Protein AF-A0A3M1DZW6-F1 (afdb_monomer_lite)

Sequence (96 aa):
NWWTPGPTKRLTLDTAQMVVEATHPTTGGVEITATTAIPGKEPRGFQFSERWPDGSAEAILLQGADYRLYLLRAKTRGAADLSPLMQQIYRTFRVE

pLDDT: mean 80.33, std 13.75, range [36.59, 94.88]

Secondary structure (DSSP, 8-state):
---PPP-SSPPPHHHHHHHHHTTS-SSS--EEEEEEEPPSSS--EEEEEEEETTEEEEEEEEE-GGG-EEEEEEE-SBSPPPPHHHHHHHHH----

Radius of gyration: 13.69 Å; chains: 1; bounding box: 30×34×35 Å

Structure (mmCIF, N/CA/C/O backbone):
data_AF-A0A3M1DZW6-F1
#
_entry.id   AF-A0A3M1DZW6-F1
#
loop_
_atom_site.group_PDB
_atom_site.id
_atom_site.type_symbol
_atom_site.label_atom_id
_atom_site.label_alt_id
_atom_site.label_comp_id
_atom_site.label_asym_id
_atom_site.label_entity_id
_atom_site.label_seq_id
_atom_site.pdbx_PDB_ins_code
_atom_site.Cartn_x
_atom_site.Cartn_y
_atom_site.Cartn_z
_atom_site.occupancy
_atom_site.B_iso_or_equiv
_atom_site.auth_seq_id
_atom_site.auth_comp_id
_atom_site.auth_asym_id
_atom_site.auth_atom_id
_atom_site.pdbx_PDB_model_num
ATOM 1 N N . ASN A 1 1 ? 2.737 -22.644 8.897 1.00 36.59 1 ASN A N 1
ATOM 2 C CA . ASN A 1 1 ? 1.905 -21.710 9.687 1.00 36.59 1 ASN A CA 1
ATOM 3 C C . ASN A 1 1 ? 2.073 -20.307 9.136 1.00 36.59 1 ASN A C 1
ATOM 5 O O . ASN A 1 1 ? 3.073 -19.692 9.462 1.00 36.59 1 ASN A O 1
ATOM 9 N N . TRP A 1 2 ? 1.184 -19.827 8.259 1.00 44.06 2 TRP A N 1
ATOM 10 C CA . TRP A 1 2 ? 1.330 -18.485 7.659 1.00 44.06 2 TRP A CA 1
ATOM 11 C C . TRP A 1 2 ? 0.090 -17.593 7.793 1.00 44.06 2 TRP A C 1
ATOM 13 O O . TRP A 1 2 ? 0.010 -16.546 7.163 1.00 44.06 2 TRP A O 1
ATOM 23 N N . TRP A 1 3 ? -0.872 -17.965 8.639 1.00 42.69 3 TRP A N 1
ATOM 24 C CA . TRP A 1 3 ? -1.994 -17.079 8.924 1.00 42.69 3 TRP A CA 1
ATOM 25 C C . TRP A 1 3 ? -1.628 -16.148 10.078 1.00 42.69 3 TRP A C 1
ATOM 27 O O . TRP A 1 3 ? -1.652 -16.554 11.240 1.00 42.69 3 TRP A O 1
ATOM 37 N N . THR A 1 4 ? -1.256 -14.912 9.755 1.00 49.19 4 THR A N 1
ATOM 38 C CA . THR A 1 4 ? -1.291 -13.821 10.730 1.00 49.19 4 THR A CA 1
ATOM 39 C C . THR A 1 4 ? -2.756 -13.401 10.840 1.00 49.19 4 THR A C 1
ATOM 41 O O . THR A 1 4 ? -3.322 -12.985 9.824 1.00 49.19 4 THR A O 1
ATOM 44 N N . PRO A 1 5 ? -3.403 -13.530 12.013 1.00 52.28 5 PRO A N 1
ATOM 45 C CA . PRO A 1 5 ? -4.739 -12.988 12.214 1.00 52.28 5 PRO A CA 1
ATOM 46 C C . PRO A 1 5 ? -4.736 -11.523 11.783 1.00 52.28 5 PRO A C 1
ATOM 48 O O . PRO A 1 5 ? -3.770 -10.809 12.069 1.00 52.28 5 PRO A O 1
ATOM 51 N N . GLY A 1 6 ? -5.791 -11.080 11.092 1.00 55.06 6 GLY A N 1
ATOM 52 C CA . GLY A 1 6 ? -5.972 -9.658 10.800 1.00 55.06 6 GLY A CA 1
ATOM 53 C C . GLY A 1 6 ? -5.722 -8.836 12.073 1.00 55.06 6 GLY A C 1
ATOM 54 O O . GLY A 1 6 ? -6.046 -9.311 13.167 1.00 55.06 6 GLY A O 1
ATOM 55 N N . PRO A 1 7 ? -5.071 -7.668 11.975 1.00 61.66 7 PRO A N 1
ATOM 56 C CA . PRO A 1 7 ? -4.576 -6.962 13.150 1.00 61.66 7 PRO A CA 1
ATOM 57 C C . PRO A 1 7 ? -5.722 -6.693 14.125 1.00 61.66 7 PRO A C 1
ATOM 59 O O . PRO A 1 7 ? -6.566 -5.869 13.846 1.00 61.66 7 PRO A O 1
ATOM 62 N N . THR A 1 8 ? -5.754 -7.307 15.308 1.00 69.94 8 THR A N 1
ATOM 63 C CA . THR A 1 8 ? -6.810 -7.059 16.323 1.00 69.94 8 THR A CA 1
ATOM 64 C C . THR A 1 8 ? -6.715 -5.672 16.975 1.00 69.94 8 THR A C 1
ATOM 66 O O . THR A 1 8 ? -7.353 -5.380 17.985 1.00 69.94 8 THR A O 1
ATOM 69 N N . LYS A 1 9 ? -5.850 -4.821 16.423 1.00 75.50 9 LYS A N 1
ATOM 70 C CA . LYS A 1 9 ? -5.476 -3.499 16.898 1.00 75.50 9 LYS A CA 1
ATOM 71 C C . LYS A 1 9 ? -5.473 -2.541 15.713 1.00 75.50 9 LYS A C 1
ATOM 73 O O . LYS A 1 9 ? -5.426 -2.945 14.549 1.00 75.50 9 LYS A O 1
ATOM 78 N N . ARG A 1 10 ? -5.503 -1.249 16.026 1.00 82.00 10 ARG A N 1
ATOM 79 C CA . ARG A 1 10 ? -5.391 -0.201 15.011 1.00 82.00 10 ARG A CA 1
ATOM 80 C C . ARG A 1 10 ? -4.114 -0.365 14.199 1.00 82.00 10 ARG A C 1
ATOM 82 O O . ARG A 1 10 ? -3.071 -0.736 14.740 1.00 82.00 10 ARG A O 1
ATOM 89 N N . LEU A 1 11 ? -4.219 -0.062 12.915 1.00 86.75 11 LEU A N 1
ATOM 90 C CA . LEU A 1 11 ? -3.114 -0.131 11.978 1.00 86.75 11 LEU A CA 1
ATOM 91 C C . LEU A 1 11 ? -2.019 0.881 12.354 1.00 86.75 11 LEU A C 1
ATOM 93 O O . LEU A 1 11 ? -2.258 2.086 12.412 1.00 86.75 11 LEU A O 1
ATOM 97 N N . THR A 1 12 ? -0.811 0.379 12.601 1.00 89.88 12 THR A N 1
ATOM 98 C CA . THR A 1 12 ? 0.397 1.196 12.777 1.00 89.88 12 THR A CA 1
ATOM 99 C C . THR A 1 12 ? 1.166 1.289 11.466 1.00 89.88 12 THR A C 1
ATOM 101 O O . THR A 1 12 ? 0.971 0.453 10.582 1.00 89.88 12 THR A O 1
ATOM 104 N N . LEU A 1 13 ? 2.066 2.269 11.353 1.00 90.75 13 LEU A N 1
ATOM 105 C CA . LEU A 1 13 ? 2.945 2.399 10.190 1.00 90.75 13 LEU A CA 1
ATOM 106 C C . LEU A 1 13 ? 3.772 1.123 9.971 1.00 90.75 13 LEU A C 1
ATOM 108 O O . LEU A 1 13 ? 3.747 0.578 8.874 1.00 90.75 13 LEU A O 1
ATOM 112 N N . ASP A 1 14 ? 4.410 0.598 11.018 1.00 90.75 14 ASP A N 1
ATOM 113 C CA . ASP A 1 14 ? 5.244 -0.609 10.922 1.00 90.75 14 ASP A CA 1
ATOM 114 C C . ASP A 1 14 ? 4.449 -1.819 10.413 1.00 90.75 14 ASP A C 1
ATOM 116 O O . ASP A 1 14 ? 4.888 -2.547 9.525 1.00 90.75 14 ASP A O 1
ATOM 120 N N . THR A 1 15 ? 3.232 -2.012 10.938 1.00 89.44 15 THR A N 1
ATOM 121 C CA . THR A 1 15 ? 2.356 -3.110 10.504 1.00 89.44 15 THR A CA 1
ATOM 122 C C . THR A 1 15 ? 1.896 -2.897 9.065 1.00 89.44 15 THR A C 1
ATOM 124 O O . THR A 1 15 ? 1.821 -3.850 8.293 1.00 89.44 15 THR A O 1
ATOM 127 N N . ALA A 1 16 ? 1.590 -1.653 8.693 1.00 91.69 16 ALA A N 1
ATOM 128 C CA . ALA A 1 16 ? 1.177 -1.313 7.342 1.00 91.69 16 ALA A CA 1
ATOM 129 C C . ALA A 1 16 ? 2.294 -1.574 6.329 1.00 91.69 16 ALA A C 1
ATOM 131 O O . ALA A 1 16 ? 2.053 -2.211 5.306 1.00 91.69 16 ALA A O 1
ATOM 132 N N . GLN A 1 17 ? 3.513 -1.143 6.646 1.00 93.94 17 GLN A N 1
ATOM 133 C CA . GLN A 1 17 ? 4.685 -1.367 5.815 1.00 93.94 17 GLN A CA 1
ATOM 134 C C . GLN A 1 17 ? 4.975 -2.862 5.662 1.00 93.94 17 GLN A C 1
ATOM 136 O O . GLN A 1 17 ? 5.101 -3.334 4.537 1.00 93.94 17 GLN A O 1
ATOM 141 N N . MET A 1 18 ? 4.959 -3.627 6.759 1.00 92.12 18 MET A N 1
ATOM 142 C CA . MET A 1 18 ? 5.125 -5.083 6.718 1.00 92.12 18 MET A CA 1
ATOM 143 C C . MET A 1 18 ? 4.097 -5.754 5.792 1.00 92.12 18 MET A C 1
ATOM 145 O O . MET A 1 18 ? 4.447 -6.634 5.008 1.00 92.12 18 MET A O 1
ATOM 149 N N . VAL A 1 19 ? 2.823 -5.350 5.861 1.00 91.75 19 VAL A N 1
ATOM 150 C CA . VAL A 1 19 ? 1.764 -5.897 4.995 1.00 91.75 19 VAL A CA 1
ATOM 151 C C . VAL A 1 19 ? 2.012 -5.554 3.529 1.00 91.75 19 VAL A C 1
ATOM 153 O O . VAL A 1 19 ? 1.853 -6.418 2.671 1.00 91.75 19 VAL A O 1
ATOM 156 N N . VAL A 1 20 ? 2.410 -4.317 3.230 1.00 94.19 20 VAL A N 1
ATOM 157 C CA . VAL A 1 20 ? 2.713 -3.878 1.861 1.00 94.19 20 VAL A CA 1
ATOM 158 C C . VAL A 1 20 ? 3.903 -4.649 1.298 1.00 94.19 20 VAL A C 1
ATOM 160 O O . VAL A 1 20 ? 3.783 -5.230 0.217 1.00 94.19 20 VAL A O 1
ATOM 163 N N . GLU A 1 21 ? 4.998 -4.741 2.048 1.00 93.38 21 GLU A N 1
ATOM 164 C CA . GLU A 1 21 ? 6.203 -5.477 1.657 1.00 93.38 21 GLU A CA 1
ATOM 165 C C . GLU A 1 21 ? 5.927 -6.969 1.446 1.00 93.38 21 GLU A C 1
ATOM 167 O O . GLU A 1 21 ? 6.436 -7.561 0.498 1.00 93.38 21 GLU A O 1
ATOM 172 N N . ALA A 1 22 ? 5.039 -7.568 2.247 1.00 92.94 22 ALA A N 1
ATOM 173 C CA . ALA A 1 22 ? 4.616 -8.958 2.074 1.00 92.94 22 ALA A CA 1
ATOM 174 C C . ALA A 1 22 ? 3.872 -9.225 0.748 1.00 92.94 22 ALA A C 1
ATOM 176 O O . ALA A 1 22 ? 3.698 -10.382 0.368 1.00 92.94 22 ALA A O 1
ATOM 177 N N . THR A 1 23 ? 3.433 -8.181 0.035 1.00 92.62 23 THR A N 1
ATOM 178 C CA . THR A 1 23 ? 2.826 -8.300 -1.304 1.00 92.62 23 THR A CA 1
ATOM 179 C C . THR A 1 23 ? 3.798 -8.030 -2.450 1.00 92.62 23 THR A C 1
ATOM 181 O O . THR A 1 23 ? 3.408 -8.134 -3.616 1.00 92.62 23 THR A O 1
ATOM 184 N N . HIS A 1 24 ? 5.042 -7.654 -2.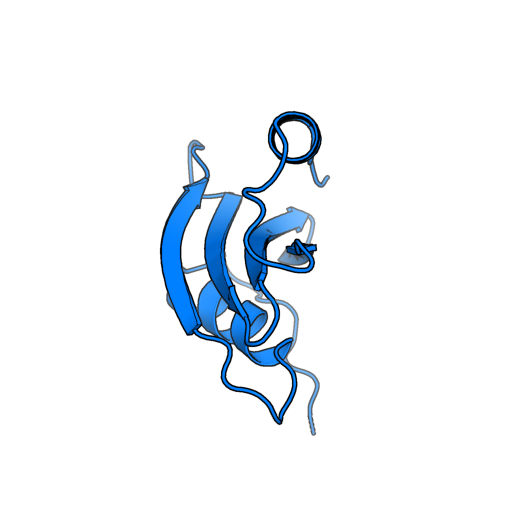150 1.00 93.19 24 HIS A N 1
ATOM 185 C CA . HIS A 1 24 ? 6.065 -7.487 -3.172 1.00 93.19 24 HIS A CA 1
ATOM 186 C C . HIS A 1 24 ? 6.462 -8.846 -3.762 1.00 93.19 24 HIS A C 1
ATOM 188 O O . HIS A 1 24 ? 6.399 -9.875 -3.081 1.00 93.19 24 HIS A O 1
ATOM 194 N N . PRO A 1 25 ? 6.874 -8.880 -5.040 1.00 89.56 25 PRO A N 1
ATOM 195 C CA . PRO A 1 25 ? 7.465 -10.080 -5.601 1.00 89.56 25 PRO A CA 1
ATOM 196 C C . PRO A 1 25 ? 8.738 -10.440 -4.827 1.00 89.56 25 PRO A C 1
ATOM 198 O O . PRO A 1 25 ? 9.501 -9.578 -4.401 1.00 89.56 25 PRO A O 1
ATOM 201 N N . THR A 1 26 ? 9.004 -11.737 -4.687 1.00 85.31 26 THR A N 1
ATOM 202 C CA . THR A 1 26 ? 10.224 -12.245 -4.034 1.00 85.31 26 THR A CA 1
ATOM 203 C C . THR A 1 26 ? 11.497 -11.950 -4.833 1.00 85.31 26 THR A C 1
ATOM 205 O O . THR A 1 26 ? 12.604 -12.139 -4.336 1.00 85.31 26 THR A O 1
ATOM 208 N N . THR A 1 27 ? 11.346 -11.506 -6.083 1.00 76.12 27 THR A N 1
ATOM 209 C CA . THR A 1 27 ? 12.424 -11.169 -7.013 1.00 76.12 27 THR A CA 1
ATOM 210 C C . THR A 1 27 ? 12.118 -9.833 -7.690 1.00 76.12 27 THR A C 1
ATOM 212 O O . THR A 1 27 ? 10.961 -9.531 -7.973 1.00 76.12 27 THR A O 1
ATOM 215 N N . GLY A 1 28 ? 13.155 -9.036 -7.962 1.00 72.00 28 GLY A N 1
ATOM 216 C CA . GLY A 1 28 ? 13.000 -7.661 -8.444 1.00 72.00 28 GLY A CA 1
ATOM 217 C C . GLY A 1 28 ? 12.784 -6.702 -7.275 1.00 72.00 28 GLY A C 1
ATOM 218 O O . GLY A 1 28 ? 11.730 -6.701 -6.651 1.00 72.00 28 GLY A O 1
ATOM 219 N N . GLY A 1 29 ? 13.814 -5.918 -6.948 1.00 85.81 29 GLY A N 1
ATOM 220 C CA . GLY A 1 29 ? 13.792 -5.006 -5.805 1.00 85.81 29 GLY A CA 1
ATOM 221 C C . GLY A 1 29 ? 12.702 -3.949 -5.959 1.00 85.81 29 GLY A C 1
ATOM 222 O O . GLY A 1 29 ? 12.787 -3.107 -6.850 1.00 85.81 29 GLY A O 1
ATOM 223 N N . VAL A 1 30 ? 11.686 -4.020 -5.100 1.00 92.81 30 VAL A N 1
ATOM 224 C CA . VAL A 1 30 ? 10.695 -2.958 -4.912 1.00 92.81 30 VAL A CA 1
ATOM 225 C C . VAL A 1 30 ? 11.104 -2.162 -3.683 1.00 92.81 30 VAL A C 1
ATOM 227 O O . VAL A 1 30 ? 11.365 -2.739 -2.629 1.00 92.81 30 VAL A O 1
ATOM 230 N N . GLU A 1 31 ? 11.163 -0.845 -3.818 1.00 93.56 31 GLU A N 1
ATOM 231 C CA . GLU A 1 31 ? 11.573 0.059 -2.746 1.00 93.56 31 GLU A CA 1
ATOM 232 C C . GLU A 1 31 ? 10.427 1.001 -2.389 1.00 93.56 31 GLU A C 1
ATOM 234 O O . GLU A 1 31 ? 9.870 1.664 -3.263 1.00 93.56 31 GLU A O 1
ATOM 239 N N . ILE A 1 32 ? 10.093 1.099 -1.103 1.00 94.44 32 ILE A N 1
ATOM 240 C CA . ILE A 1 32 ? 9.202 2.146 -0.600 1.00 94.44 32 ILE A CA 1
ATOM 241 C C . ILE A 1 32 ? 10.026 3.427 -0.467 1.00 94.44 32 ILE A C 1
ATOM 243 O O . ILE A 1 32 ? 10.972 3.498 0.311 1.00 94.44 32 ILE A O 1
ATOM 247 N N . THR A 1 33 ? 9.661 4.441 -1.241 1.00 94.88 33 THR A N 1
ATOM 248 C CA . THR A 1 33 ? 10.392 5.712 -1.360 1.00 94.88 33 THR A CA 1
ATOM 249 C C . THR A 1 33 ? 9.791 6.830 -0.517 1.00 94.88 33 THR A C 1
ATOM 251 O O . THR A 1 33 ? 10.498 7.760 -0.133 1.00 94.88 33 THR A O 1
ATOM 254 N N . ALA A 1 34 ? 8.496 6.749 -0.215 1.00 93.69 34 ALA A N 1
ATOM 255 C CA . ALA A 1 34 ? 7.815 7.672 0.679 1.00 93.69 34 ALA A CA 1
ATOM 256 C C . ALA A 1 34 ? 6.597 7.002 1.311 1.00 93.69 34 ALA A C 1
ATOM 258 O O . ALA A 1 34 ? 5.956 6.152 0.689 1.00 93.69 34 ALA A O 1
ATOM 259 N N . THR A 1 35 ? 6.246 7.454 2.514 1.00 94.06 35 THR A N 1
ATOM 260 C CA . THR A 1 35 ? 5.034 7.023 3.209 1.00 94.06 35 THR A CA 1
ATOM 261 C C . THR A 1 35 ? 4.293 8.225 3.771 1.00 94.06 35 THR A C 1
ATOM 263 O O . THR A 1 35 ? 4.896 9.103 4.384 1.00 94.06 35 THR A O 1
ATOM 266 N N . THR A 1 36 ? 2.975 8.260 3.582 1.00 91.50 36 THR A N 1
ATOM 267 C CA . THR A 1 36 ? 2.099 9.319 4.093 1.00 91.50 36 THR A CA 1
ATOM 268 C C . THR A 1 36 ? 0.902 8.707 4.810 1.00 91.50 36 THR A C 1
ATOM 270 O O . THR A 1 36 ? 0.239 7.813 4.287 1.00 91.50 36 THR A O 1
ATOM 273 N N . ALA A 1 37 ? 0.604 9.180 6.021 1.00 90.44 37 ALA A N 1
ATOM 274 C CA . ALA A 1 37 ? -0.604 8.778 6.735 1.00 90.44 37 ALA A CA 1
ATOM 275 C C . ALA A 1 37 ? -1.843 9.402 6.078 1.00 90.44 37 ALA A C 1
ATOM 277 O O . ALA A 1 37 ? -1.848 10.591 5.756 1.00 90.44 37 ALA A O 1
ATOM 278 N N . ILE A 1 38 ? -2.913 8.623 5.920 1.00 85.31 38 ILE A N 1
ATOM 279 C CA . ILE A 1 38 ? -4.168 9.142 5.372 1.00 85.31 38 ILE A CA 1
ATOM 280 C C . ILE A 1 38 ? -4.925 9.889 6.483 1.00 85.31 38 ILE A C 1
ATOM 282 O O . ILE A 1 38 ? -5.207 9.286 7.526 1.00 85.31 38 ILE A O 1
ATOM 286 N N . PRO A 1 39 ? -5.270 11.181 6.287 1.00 74.44 39 PRO A N 1
ATOM 287 C CA . PRO A 1 39 ? -5.894 11.998 7.323 1.00 74.44 39 PRO A CA 1
ATOM 288 C C . PRO A 1 39 ? -7.222 11.433 7.843 1.00 74.44 39 PRO A C 1
ATOM 290 O O . PRO A 1 39 ? -8.068 10.952 7.089 1.00 74.44 39 PRO A O 1
ATOM 293 N N . GLY A 1 40 ? -7.433 11.569 9.150 1.00 67.50 40 GLY A N 1
ATOM 294 C CA . GLY A 1 40 ? -8.646 11.197 9.877 1.00 67.50 40 GLY A CA 1
ATOM 295 C C . GLY A 1 40 ? -8.505 11.569 11.356 1.00 67.50 40 GLY A C 1
ATOM 296 O O . GLY A 1 40 ? -7.424 11.970 11.779 1.00 67.50 40 GLY A O 1
ATOM 297 N N . LYS A 1 41 ? -9.572 11.427 12.166 1.00 57.25 41 LYS A N 1
ATOM 298 C CA . LYS A 1 41 ? -9.459 11.558 13.642 1.00 57.25 41 LYS A CA 1
ATOM 299 C C . LYS A 1 41 ? -8.367 10.635 14.202 1.00 57.25 41 LYS A C 1
ATOM 301 O O . LYS A 1 41 ? -7.714 10.976 15.178 1.00 57.25 41 LYS A O 1
ATOM 306 N N . GLU A 1 42 ? -8.184 9.497 13.540 1.00 61.97 42 GLU A N 1
ATOM 307 C CA . GLU A 1 42 ? -7.063 8.572 13.663 1.00 61.97 42 GLU A CA 1
ATOM 308 C C . GLU A 1 42 ? -6.691 8.114 12.240 1.00 61.97 42 GLU A C 1
ATOM 310 O O . GLU A 1 42 ? -7.586 8.100 11.379 1.00 61.97 42 GLU A O 1
ATOM 315 N N . PRO A 1 43 ? -5.419 7.764 11.955 1.00 62.06 43 PRO A N 1
ATOM 316 C CA . PRO A 1 43 ? -5.023 7.291 10.632 1.00 62.06 43 PRO A CA 1
ATOM 317 C C . PRO A 1 43 ? -5.818 6.041 10.259 1.00 62.06 43 PRO A C 1
ATOM 319 O O . PRO A 1 43 ? -5.715 5.005 10.911 1.00 62.06 43 PRO A O 1
ATOM 322 N N . ARG A 1 44 ? -6.625 6.139 9.200 1.00 80.25 44 ARG A N 1
ATOM 323 C CA . ARG A 1 44 ? -7.399 5.000 8.671 1.00 80.25 44 ARG A CA 1
ATOM 324 C C . ARG A 1 44 ? -6.562 4.090 7.775 1.00 80.25 44 ARG A C 1
ATOM 326 O O . ARG A 1 44 ? -7.044 3.060 7.310 1.00 80.25 44 ARG A O 1
ATOM 333 N N . GLY A 1 45 ? -5.330 4.499 7.495 1.00 90.06 45 GLY A N 1
ATOM 334 C CA . GLY A 1 45 ? -4.468 3.862 6.526 1.00 90.06 45 GLY A CA 1
ATOM 335 C C . GLY A 1 45 ? -3.214 4.664 6.223 1.00 90.06 45 GLY A C 1
ATOM 336 O O . GLY A 1 45 ? -3.002 5.759 6.755 1.00 90.06 45 GLY A O 1
ATOM 337 N N . PHE A 1 46 ? -2.408 4.106 5.331 1.00 92.19 46 PHE A N 1
ATOM 338 C CA . PHE A 1 46 ? -1.147 4.670 4.872 1.00 92.19 46 PHE A CA 1
ATOM 339 C C . PHE A 1 46 ? -1.054 4.551 3.352 1.00 92.19 46 PHE A C 1
ATOM 341 O O . PHE A 1 46 ? -1.492 3.558 2.769 1.00 92.19 46 PHE A O 1
ATOM 348 N N . GLN A 1 47 ? -0.487 5.576 2.728 1.00 92.38 47 GLN A N 1
ATOM 349 C CA . GLN A 1 47 ? -0.113 5.602 1.321 1.00 92.38 47 GLN A CA 1
ATOM 350 C C . GLN A 1 47 ? 1.400 5.426 1.206 1.00 92.38 47 GLN A C 1
ATOM 352 O O . GLN A 1 47 ? 2.146 6.053 1.957 1.00 92.38 47 GLN A O 1
ATOM 357 N N . PHE A 1 48 ? 1.832 4.616 0.248 1.00 93.69 48 PHE A N 1
ATOM 358 C CA . PHE A 1 48 ? 3.220 4.270 -0.020 1.00 93.69 48 PHE A CA 1
ATOM 359 C C . PHE A 1 48 ? 3.542 4.582 -1.478 1.00 93.69 48 PHE A C 1
ATOM 361 O O . PHE A 1 48 ? 2.880 4.076 -2.384 1.00 93.69 48 PHE A O 1
ATOM 368 N N . SER A 1 49 ? 4.563 5.401 -1.702 1.00 93.12 49 SER A N 1
ATOM 369 C CA . SER A 1 49 ? 5.178 5.566 -3.018 1.00 93.12 49 SER A CA 1
ATOM 370 C C . SER A 1 49 ? 6.233 4.486 -3.199 1.00 93.12 49 SER A C 1
ATOM 372 O O . SER A 1 49 ? 7.146 4.362 -2.385 1.00 93.12 49 SER A O 1
ATOM 374 N N . GLU A 1 50 ? 6.139 3.719 -4.275 1.00 93.19 50 GLU A N 1
ATOM 375 C CA . GLU A 1 50 ? 6.982 2.557 -4.532 1.00 93.19 50 GLU A CA 1
ATOM 376 C C . GLU A 1 50 ? 7.756 2.740 -5.843 1.00 93.19 50 GLU A C 1
ATOM 378 O O . GLU A 1 50 ? 7.200 3.138 -6.871 1.00 93.19 50 GLU A O 1
ATOM 383 N N . ARG A 1 51 ? 9.039 2.387 -5.827 1.00 91.62 51 ARG A N 1
ATOM 384 C CA . ARG A 1 51 ? 9.870 2.245 -7.020 1.00 91.62 51 ARG A CA 1
ATOM 385 C C . ARG A 1 51 ? 9.935 0.771 -7.390 1.00 91.62 51 ARG A C 1
ATOM 387 O O . ARG A 1 51 ? 10.444 -0.038 -6.617 1.00 91.62 51 ARG A O 1
ATOM 394 N N . TRP A 1 52 ? 9.423 0.439 -8.568 1.00 91.31 52 TRP A N 1
ATOM 395 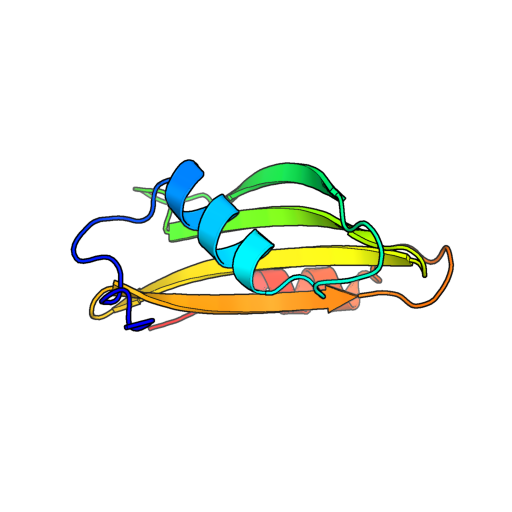C CA . TRP A 1 52 ? 9.466 -0.901 -9.146 1.00 91.31 52 TRP A CA 1
ATOM 396 C C . TRP A 1 52 ? 10.533 -0.974 -10.248 1.00 91.31 52 TRP A C 1
ATOM 398 O O . TRP A 1 52 ? 10.886 0.054 -10.830 1.00 91.31 52 TRP A O 1
ATOM 408 N N . PRO A 1 53 ? 11.026 -2.176 -10.601 1.00 89.25 53 PRO A N 1
ATOM 409 C CA . PRO A 1 53 ? 12.010 -2.332 -11.678 1.00 89.25 53 PRO A CA 1
ATOM 410 C C . PRO A 1 53 ? 11.562 -1.784 -13.045 1.00 89.25 53 PRO A C 1
ATOM 412 O O . PRO A 1 53 ? 12.387 -1.384 -13.859 1.00 89.25 53 PRO A O 1
ATOM 415 N N . ASP A 1 54 ? 10.257 -1.784 -13.307 1.00 87.50 54 ASP A N 1
ATOM 416 C CA . ASP A 1 54 ? 9.617 -1.427 -14.576 1.00 87.50 54 ASP A CA 1
ATOM 417 C C . ASP A 1 54 ? 8.755 -0.156 -14.498 1.00 87.50 54 ASP A C 1
ATOM 419 O O . ASP A 1 54 ? 8.040 0.140 -15.456 1.00 87.50 54 ASP A O 1
ATOM 423 N N . GLY A 1 55 ? 8.800 0.596 -13.393 1.00 87.38 55 GLY A N 1
ATOM 424 C CA . GLY A 1 55 ? 8.035 1.835 -13.251 1.00 87.38 55 GLY A CA 1
ATOM 425 C C . GLY A 1 55 ? 7.821 2.275 -11.807 1.00 87.38 55 GLY A C 1
ATOM 426 O O . GLY A 1 55 ? 8.416 1.744 -10.872 1.00 87.38 55 GLY A O 1
ATOM 427 N N . SER A 1 56 ? 6.941 3.250 -11.622 1.00 89.25 56 SER A N 1
ATOM 428 C CA . SER A 1 56 ? 6.532 3.720 -10.297 1.00 89.25 56 SER A CA 1
ATOM 429 C C . SER A 1 56 ? 5.181 3.122 -9.922 1.00 89.25 56 SER A C 1
ATOM 431 O O . SER A 1 56 ? 4.366 2.771 -10.782 1.00 89.25 56 SER A O 1
ATOM 433 N N . ALA A 1 57 ? 4.916 3.017 -8.627 1.00 89.12 57 ALA A N 1
ATOM 434 C CA . ALA A 1 57 ? 3.599 2.659 -8.134 1.00 89.12 57 ALA A CA 1
ATOM 435 C C . ALA A 1 57 ? 3.229 3.466 -6.895 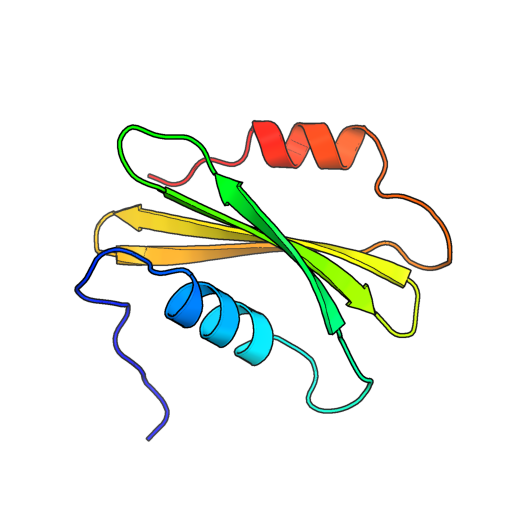1.00 89.12 57 ALA A C 1
ATOM 437 O O . ALA A 1 57 ? 4.081 3.990 -6.180 1.00 89.12 57 ALA A O 1
ATOM 438 N N . GLU A 1 58 ? 1.932 3.524 -6.637 1.00 91.19 58 GLU A N 1
ATOM 439 C CA . GLU A 1 58 ? 1.390 3.977 -5.369 1.00 91.19 58 GLU A CA 1
ATOM 440 C C . GLU A 1 58 ? 0.477 2.895 -4.810 1.00 91.19 58 GLU A C 1
ATOM 442 O O . GLU A 1 58 ? -0.423 2.380 -5.493 1.00 91.19 58 GLU A O 1
ATOM 447 N N . ALA A 1 59 ? 0.714 2.565 -3.548 1.00 92.38 59 ALA A N 1
ATOM 448 C CA . ALA A 1 59 ? -0.081 1.628 -2.788 1.00 92.38 59 ALA A CA 1
ATOM 449 C C . ALA A 1 59 ? -0.781 2.344 -1.635 1.00 92.38 59 ALA A C 1
ATOM 451 O O . ALA A 1 59 ? -0.192 3.170 -0.946 1.00 92.38 59 ALA A O 1
ATOM 452 N N . ILE A 1 60 ? -2.046 2.015 -1.409 1.00 91.62 60 ILE A N 1
ATOM 453 C CA . ILE A 1 60 ? -2.822 2.483 -0.268 1.00 91.62 60 ILE A CA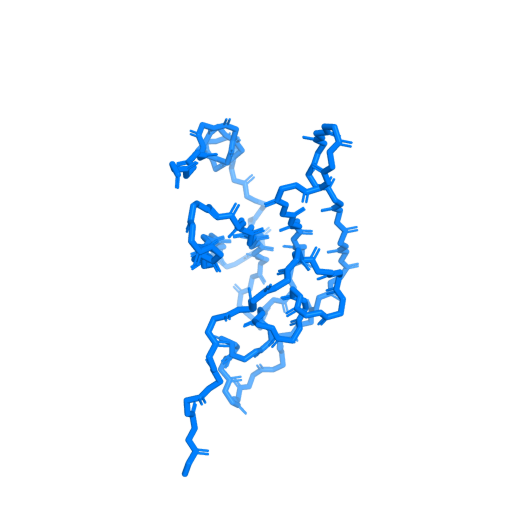 1
ATOM 454 C C . ILE A 1 60 ? -3.279 1.268 0.516 1.00 91.62 60 ILE A C 1
ATOM 456 O O . ILE A 1 60 ? -3.958 0.397 -0.028 1.00 91.62 60 ILE A O 1
ATOM 460 N N . LEU A 1 61 ? -2.940 1.246 1.800 1.00 91.69 61 LEU A N 1
ATOM 461 C CA . LEU A 1 61 ? -3.448 0.273 2.750 1.00 91.69 61 LEU A CA 1
ATOM 462 C C . LEU A 1 61 ? -4.448 0.955 3.678 1.00 91.69 61 LEU A C 1
ATOM 464 O O . LEU A 1 61 ? -4.073 1.862 4.421 1.00 91.69 61 LEU A O 1
ATOM 468 N N . LEU A 1 62 ? -5.699 0.503 3.659 1.00 89.50 62 LEU A N 1
ATOM 469 C CA . LEU A 1 62 ? -6.747 0.945 4.578 1.00 89.50 62 LEU A CA 1
ATOM 470 C C . LEU A 1 62 ? -7.114 -0.163 5.563 1.00 89.50 62 LEU A C 1
ATOM 472 O O . LEU A 1 62 ? -7.088 -1.344 5.216 1.00 89.50 62 LEU A O 1
ATOM 476 N N . GLN A 1 63 ? -7.520 0.234 6.766 1.00 86.88 63 GLN A N 1
ATOM 477 C CA . GLN A 1 63 ? -8.169 -0.639 7.738 1.00 86.88 63 GLN A CA 1
ATOM 478 C C . GLN A 1 63 ? -9.665 -0.301 7.806 1.00 86.88 63 GLN A C 1
ATOM 480 O O . GLN A 1 63 ? -10.031 0.816 8.173 1.00 86.88 63 GLN A O 1
ATOM 485 N N . GLY A 1 64 ? -10.512 -1.256 7.418 1.00 82.81 64 GLY A N 1
ATOM 486 C CA . GLY A 1 64 ? -11.974 -1.160 7.502 1.00 82.81 64 GLY A CA 1
ATOM 487 C C . GLY A 1 64 ? -12.534 -1.784 8.783 1.00 82.81 64 GLY A C 1
ATOM 488 O O . GLY A 1 64 ? -11.794 -2.032 9.744 1.00 82.81 64 GLY A O 1
ATOM 489 N N . ALA A 1 65 ? -13.839 -2.065 8.788 1.00 82.38 65 ALA A N 1
ATOM 490 C CA . ALA A 1 65 ? -14.498 -2.762 9.889 1.00 82.38 65 ALA A CA 1
ATOM 491 C C . ALA A 1 65 ? -13.867 -4.138 10.179 1.00 82.38 65 ALA A C 1
ATOM 493 O O . ALA A 1 65 ? -13.221 -4.757 9.324 1.00 82.38 65 ALA A O 1
ATOM 494 N N . ASP A 1 66 ? -14.023 -4.604 11.423 1.00 81.88 66 ASP A N 1
ATOM 495 C CA . ASP A 1 66 ? -13.451 -5.862 11.930 1.00 81.88 66 ASP A CA 1
ATOM 496 C C . ASP A 1 66 ? -11.940 -6.002 11.682 1.00 81.88 66 ASP A C 1
ATOM 498 O O . ASP A 1 66 ? -11.406 -7.104 11.550 1.00 81.88 66 ASP A O 1
ATOM 502 N N . TYR A 1 67 ? -11.248 -4.863 11.595 1.00 81.44 67 TYR A N 1
ATOM 503 C CA . TYR A 1 67 ? -9.821 -4.755 11.320 1.00 81.44 67 TYR A CA 1
ATOM 504 C C . TYR A 1 67 ? -9.353 -5.376 9.994 1.00 81.44 67 TYR A C 1
ATOM 506 O O . TYR A 1 67 ? -8.174 -5.715 9.836 1.00 81.44 67 TYR A O 1
ATOM 514 N N . ARG A 1 68 ? -10.253 -5.502 9.013 1.00 85.12 68 ARG A N 1
ATOM 515 C CA . ARG A 1 68 ? -9.898 -5.986 7.676 1.00 85.12 68 ARG A CA 1
ATOM 516 C C . ARG A 1 68 ? -8.984 -4.991 6.974 1.00 85.12 68 ARG A C 1
ATOM 518 O O . ARG A 1 68 ? -9.229 -3.786 6.998 1.00 85.12 68 ARG A O 1
ATOM 525 N N . LEU A 1 69 ? -7.943 -5.512 6.334 1.00 87.62 69 LEU A N 1
ATOM 526 C CA . LEU A 1 69 ? -6.982 -4.715 5.583 1.00 87.62 69 LEU A CA 1
ATOM 527 C C . LEU A 1 69 ? -7.286 -4.782 4.090 1.00 87.62 69 LEU A C 1
ATOM 529 O O . LEU A 1 69 ? -7.455 -5.865 3.533 1.00 87.62 69 LEU A O 1
ATOM 533 N N . TYR A 1 70 ? -7.308 -3.619 3.451 1.00 88.75 70 TYR A N 1
ATOM 534 C CA . TYR A 1 70 ? -7.548 -3.476 2.023 1.00 88.75 70 TYR A CA 1
ATOM 535 C C . TYR A 1 70 ? -6.358 -2.770 1.394 1.00 88.75 70 TYR A C 1
ATOM 537 O O . TYR A 1 70 ? -6.081 -1.615 1.719 1.00 88.75 70 TYR A O 1
ATOM 545 N N . LEU A 1 71 ? -5.661 -3.472 0.502 1.00 91.62 71 LEU A N 1
ATOM 546 C CA . LEU A 1 71 ? -4.544 -2.934 -0.262 1.00 91.62 71 LEU A CA 1
ATOM 547 C C . LEU A 1 71 ? -4.993 -2.663 -1.697 1.00 91.62 71 LEU A C 1
ATOM 549 O O . LEU A 1 71 ? -5.384 -3.585 -2.412 1.00 91.62 71 LEU A O 1
ATOM 553 N N . LEU A 1 72 ? -4.886 -1.411 -2.126 1.00 90.25 72 LEU A N 1
ATOM 554 C CA . LEU A 1 72 ? -5.009 -1.023 -3.524 1.00 90.25 72 LEU A CA 1
ATOM 555 C C . LEU A 1 72 ? -3.646 -0.544 -4.011 1.00 90.25 72 LEU A C 1
ATOM 557 O O . LEU A 1 72 ? -3.107 0.413 -3.464 1.00 90.25 72 LEU A O 1
ATOM 561 N N . ARG A 1 73 ? -3.108 -1.177 -5.054 1.00 91.88 73 ARG A N 1
ATOM 562 C CA . ARG A 1 73 ? -1.864 -0.758 -5.704 1.00 91.88 73 ARG A CA 1
ATOM 563 C C . ARG A 1 73 ? -2.131 -0.436 -7.159 1.00 91.88 73 ARG A C 1
ATOM 565 O O . ARG A 1 73 ? -2.709 -1.255 -7.872 1.00 91.88 73 ARG A O 1
ATOM 572 N N . ALA A 1 74 ? -1.656 0.718 -7.604 1.00 87.62 74 ALA A N 1
ATOM 573 C CA . ALA A 1 74 ? -1.606 1.032 -9.020 1.00 87.62 74 ALA A CA 1
ATOM 574 C C . ALA A 1 74 ? -0.176 1.289 -9.444 1.00 87.62 74 ALA A C 1
ATOM 576 O O . ALA A 1 74 ? 0.583 1.971 -8.762 1.00 87.62 74 ALA A O 1
ATOM 577 N N . LYS A 1 75 ? 0.164 0.706 -10.585 1.00 86.94 75 LYS A N 1
ATOM 578 C CA . LYS A 1 75 ? 1.516 0.632 -11.103 1.00 86.94 75 LYS A CA 1
ATOM 579 C C . LYS A 1 75 ? 1.521 1.141 -12.532 1.00 86.94 75 LYS A C 1
ATOM 581 O O . LYS A 1 75 ? 0.682 0.725 -13.334 1.00 86.94 75 LYS A O 1
ATOM 586 N N . THR A 1 76 ? 2.468 2.009 -12.853 1.00 82.50 76 THR A N 1
ATOM 587 C CA . THR A 1 76 ? 2.734 2.401 -14.234 1.00 82.50 76 THR A CA 1
ATOM 588 C C . THR A 1 76 ? 3.732 1.432 -14.863 1.00 82.50 76 THR A C 1
ATOM 590 O O . THR A 1 76 ? 4.560 0.827 -14.182 1.00 82.50 76 THR A O 1
ATOM 593 N N . ARG A 1 77 ? 3.625 1.227 -16.179 1.00 78.06 77 ARG A N 1
ATOM 594 C CA . ARG A 1 77 ? 4.673 0.566 -16.967 1.00 78.06 77 ARG A CA 1
ATOM 595 C C . ARG A 1 77 ? 5.486 1.649 -17.668 1.00 78.06 77 ARG A C 1
ATOM 597 O O . ARG A 1 77 ? 4.913 2.458 -18.395 1.00 78.06 77 ARG A O 1
ATOM 604 N N . GLY A 1 78 ? 6.801 1.643 -17.474 1.00 71.12 78 GLY A N 1
ATOM 605 C CA . GLY A 1 78 ? 7.721 2.664 -17.974 1.00 71.12 78 GLY A CA 1
ATOM 606 C C . GLY A 1 78 ? 7.840 3.883 -17.051 1.00 71.12 78 GLY A C 1
ATOM 607 O O . GLY A 1 78 ? 7.354 3.883 -15.926 1.00 71.12 78 GLY A O 1
ATOM 608 N N . ALA A 1 79 ? 8.489 4.943 -17.540 1.00 60.53 79 ALA A N 1
ATOM 609 C CA . ALA A 1 79 ? 8.785 6.165 -16.777 1.00 60.53 79 ALA A CA 1
ATOM 610 C C . ALA A 1 79 ? 7.600 7.149 -16.669 1.00 60.53 79 ALA A C 1
ATOM 612 O O . ALA A 1 79 ? 7.804 8.344 -16.476 1.00 60.53 79 ALA A O 1
ATOM 613 N N . ALA A 1 80 ? 6.367 6.677 -16.859 1.00 64.56 80 ALA A N 1
ATOM 614 C CA . ALA A 1 80 ? 5.192 7.531 -16.772 1.00 64.56 80 ALA A CA 1
ATOM 615 C C . ALA A 1 80 ? 4.792 7.732 -15.307 1.00 64.56 80 ALA A C 1
ATOM 617 O O . ALA A 1 80 ? 4.657 6.758 -14.559 1.00 64.56 80 ALA A O 1
ATOM 618 N N . ASP A 1 81 ? 4.553 8.985 -14.926 1.00 66.56 81 ASP A N 1
ATOM 619 C CA . ASP A 1 81 ? 3.915 9.312 -13.656 1.00 66.56 81 ASP A CA 1
ATOM 620 C C . ASP A 1 81 ? 2.490 8.745 -13.615 1.00 66.56 81 ASP A C 1
ATOM 622 O O . ASP A 1 81 ? 1.817 8.585 -14.643 1.00 66.56 81 ASP A O 1
ATOM 626 N N . LEU A 1 82 ? 2.012 8.433 -12.410 1.00 67.06 82 LEU A N 1
ATOM 627 C CA . LEU A 1 82 ? 0.628 8.017 -12.201 1.00 67.06 82 LEU A CA 1
ATOM 628 C C . LEU A 1 82 ? -0.312 9.112 -12.711 1.00 67.06 82 LEU A C 1
ATOM 630 O O . LEU A 1 82 ? -0.280 10.252 -12.247 1.00 67.06 82 LEU A O 1
ATOM 634 N N . SER A 1 83 ? -1.153 8.761 -13.687 1.00 67.69 83 SER A N 1
ATOM 635 C CA . SER A 1 83 ? -2.048 9.730 -14.318 1.00 67.69 83 SER A CA 1
ATOM 636 C C . SER A 1 83 ? -3.022 10.344 -13.292 1.00 67.69 83 SER A C 1
ATOM 638 O O . SER A 1 83 ? -3.393 9.681 -12.318 1.00 67.69 83 SER A O 1
ATOM 640 N N . PRO A 1 84 ? -3.519 11.575 -13.514 1.00 70.12 84 PRO A N 1
ATOM 641 C CA . PRO A 1 84 ? -4.523 12.212 -12.655 1.00 70.12 84 PRO A CA 1
ATOM 642 C C . PRO A 1 84 ? -5.776 11.356 -12.393 1.00 70.12 84 PRO A C 1
ATOM 644 O O . PRO A 1 84 ? -6.415 11.492 -11.350 1.00 70.12 84 PRO A O 1
ATOM 647 N N . LEU A 1 85 ? -6.112 10.430 -13.301 1.00 66.06 85 LEU A N 1
ATOM 648 C CA . LEU A 1 85 ? -7.210 9.477 -13.117 1.00 66.06 85 LEU A CA 1
ATOM 649 C C . LEU A 1 85 ? -6.946 8.518 -11.948 1.00 66.06 85 LEU A C 1
ATOM 651 O O . LEU A 1 85 ? -7.863 8.193 -11.196 1.00 66.06 85 LEU A O 1
ATOM 655 N N . MET A 1 86 ? -5.691 8.108 -11.752 1.00 67.25 86 MET A N 1
ATOM 656 C CA . MET A 1 86 ? -5.315 7.285 -10.607 1.00 67.25 86 MET A CA 1
ATOM 657 C C . MET A 1 86 ? -5.472 8.056 -9.300 1.00 67.25 86 MET A C 1
ATOM 659 O O . MET A 1 86 ? -6.059 7.528 -8.358 1.00 67.25 86 MET A O 1
ATOM 663 N N . GLN A 1 87 ? -5.083 9.335 -9.274 1.00 66.88 87 GLN A N 1
ATOM 664 C CA . GLN A 1 87 ? -5.340 10.208 -8.122 1.00 66.88 87 GLN A CA 1
ATOM 665 C C . GLN A 1 87 ? -6.834 10.317 -7.795 1.00 66.88 87 GLN A C 1
ATOM 667 O O . GLN A 1 87 ? -7.213 10.370 -6.624 1.00 66.88 87 GLN A O 1
ATOM 672 N N . GL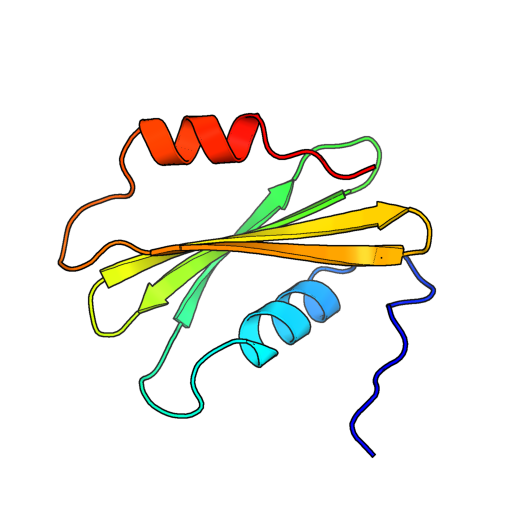N A 1 88 ? -7.699 10.322 -8.811 1.00 70.19 88 GLN A N 1
ATOM 673 C CA . GLN A 1 88 ? -9.144 10.353 -8.611 1.00 70.19 88 GLN A CA 1
ATOM 674 C C . GLN A 1 88 ? -9.675 9.039 -8.023 1.00 70.19 88 GLN A C 1
ATOM 676 O O . GLN A 1 88 ? -10.432 9.086 -7.054 1.00 70.19 88 GLN A O 1
ATOM 681 N N . ILE A 1 89 ? -9.229 7.885 -8.535 1.00 70.69 89 ILE A N 1
ATOM 682 C CA . ILE A 1 89 ? -9.563 6.565 -7.972 1.00 70.69 89 ILE A CA 1
ATOM 683 C C . ILE A 1 89 ? -9.143 6.506 -6.497 1.00 70.69 89 ILE A C 1
ATOM 685 O O . ILE A 1 89 ? -9.955 6.141 -5.644 1.00 70.69 89 ILE A O 1
ATOM 689 N N . TYR A 1 90 ? -7.932 6.972 -6.178 1.00 66.81 90 TYR A N 1
ATOM 690 C CA . TYR A 1 90 ? -7.421 7.030 -4.808 1.00 66.81 90 TYR A CA 1
ATOM 691 C C . TYR A 1 90 ? -8.277 7.895 -3.879 1.00 66.81 90 TYR A C 1
ATOM 693 O O . TYR A 1 90 ? -8.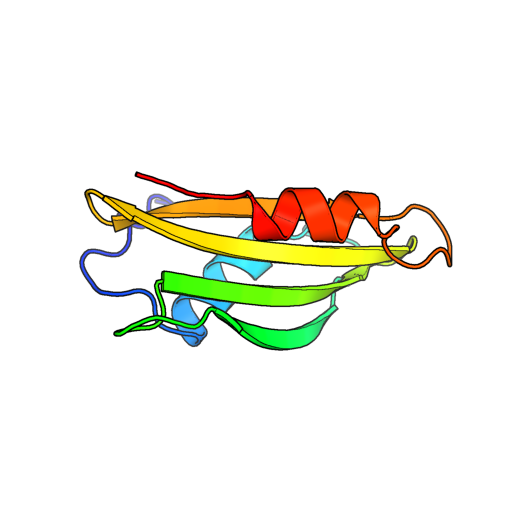597 7.464 -2.774 1.00 66.81 90 TYR A O 1
ATOM 701 N N . ARG A 1 91 ? -8.721 9.081 -4.320 1.00 67.75 91 ARG A N 1
ATOM 702 C CA . ARG A 1 91 ? -9.598 9.955 -3.512 1.00 67.75 91 ARG A CA 1
ATOM 703 C C . ARG A 1 91 ? -10.972 9.345 -3.238 1.00 67.75 91 ARG A C 1
ATOM 705 O O . ARG A 1 91 ? -11.611 9.696 -2.246 1.00 67.75 91 ARG A O 1
ATOM 712 N N . THR A 1 92 ? -11.445 8.475 -4.126 1.00 73.94 92 THR A N 1
ATOM 713 C CA . THR A 1 92 ? -12.759 7.829 -3.999 1.00 73.94 92 THR A CA 1
ATOM 714 C C . THR A 1 92 ? -12.717 6.494 -3.267 1.00 73.94 92 THR A C 1
ATOM 716 O O . THR A 1 92 ? -13.771 6.010 -2.859 1.00 73.94 92 THR A O 1
ATOM 719 N N . PHE A 1 93 ? -11.533 5.908 -3.073 1.00 71.50 93 PHE A N 1
ATOM 720 C CA . PHE A 1 93 ? -11.400 4.617 -2.415 1.00 71.50 93 PHE A CA 1
ATOM 721 C C . PHE A 1 93 ? -11.804 4.724 -0.943 1.00 71.50 93 PHE A C 1
ATOM 723 O O . PHE A 1 93 ? -11.210 5.457 -0.150 1.00 71.50 93 PHE A O 1
ATOM 730 N N . ARG A 1 94 ? -12.865 4.003 -0.588 1.00 70.94 94 ARG A N 1
ATOM 731 C CA . ARG A 1 94 ? -13.417 3.926 0.762 1.00 70.94 94 ARG A CA 1
ATOM 732 C C . ARG A 1 94 ? -13.707 2.470 1.067 1.00 70.94 94 ARG A C 1
ATOM 734 O O . ARG A 1 94 ? -14.131 1.725 0.189 1.00 70.94 94 ARG A O 1
ATOM 741 N N . VAL A 1 95 ? -13.474 2.096 2.312 1.00 70.88 95 VAL A N 1
ATOM 742 C CA . VAL A 1 95 ? -13.791 0.774 2.844 1.00 70.88 95 VAL A CA 1
ATOM 743 C C . VAL A 1 95 ? -14.770 0.967 3.991 1.00 70.88 95 VAL A C 1
ATOM 745 O O . VAL A 1 95 ? -14.649 1.947 4.735 1.00 70.88 95 VAL A O 1
ATOM 748 N N . GLU A 1 96 ? -15.767 0.090 4.059 1.00 63.28 96 GLU A N 1
ATOM 749 C CA . GLU A 1 96 ? -16.746 0.046 5.151 1.00 63.28 96 GLU A CA 1
ATOM 750 C C . GLU A 1 96 ? -16.168 -0.651 6.390 1.00 63.28 96 GLU A C 1
ATOM 752 O O . GLU A 1 96 ? -15.359 -1.605 6.249 1.00 63.28 96 GLU A O 1
#

Foldseek 3Di:
DPDDDQPQDDDDPVNQVVVVVVPDDPDWDKDFPDKDFDDDVDGQWMKTWIDTPQFTKIWIWGQAPPNDIDIDMDTDGHHDDDDVVVVVVVVPDDHD